Protein AF-B8FYI3-F1 (afdb_monomer_lite)

Radius of gyration: 20.34 Å; chains: 1; bounding box: 38×19×68 Å

Organism: Desulfitobacterium hafniense (strain DSM 10664 / DCB-2) (NCBI:txid272564)

pLDDT: mean 73.49, std 9.31, range [47.78, 85.0]

Secondary structure (DSSP, 8-state):
--HHHHHHHHHHHHHHHHHHHHHHHHHHHHHHHHHHHHHHHHHHHHS-TT-HHHHHHHHHHHHHHHHHHHHHHHHHHHHHHT-

Structure (mmCIF, N/CA/C/O backbone):
data_AF-B8FYI3-F1
#
_entry.id   AF-B8FYI3-F1
#
loop_
_atom_site.group_PDB
_atom_site.id
_atom_site.type_symbol
_atom_site.label_atom_id
_atom_site.label_alt_id
_atom_site.label_comp_id
_atom_site.label_asym_id
_atom_site.label_entity_id
_atom_site.label_seq_id
_atom_site.pdbx_PDB_ins_code
_atom_site.Cartn_x
_atom_site.Cartn_y
_atom_site.Cartn_z
_atom_site.occupancy
_atom_site.B_iso_or_equiv
_atom_site.auth_seq_id
_atom_site.auth_comp_id
_atom_site.auth_asym_id
_atom_site.auth_atom_id
_atom_site.pdbx_PDB_model_num
ATOM 1 N N . MET A 1 1 ? -20.179 -7.161 45.204 1.00 48.44 1 MET A N 1
ATOM 2 C CA . MET A 1 1 ? -19.781 -8.033 44.069 1.00 48.44 1 MET A CA 1
ATOM 3 C C . MET A 1 1 ? -20.198 -7.507 42.679 1.00 48.44 1 MET A C 1
ATOM 5 O O . MET A 1 1 ? -20.052 -8.232 41.709 1.00 48.44 1 MET A O 1
ATOM 9 N N . MET A 1 2 ? -20.629 -6.242 42.529 1.00 51.72 2 MET A N 1
ATOM 10 C CA . MET A 1 2 ? -21.165 -5.692 41.261 1.00 51.72 2 MET A CA 1
ATOM 11 C C . MET A 1 2 ? -20.147 -4.933 40.378 1.00 51.72 2 MET A C 1
ATOM 13 O O . MET A 1 2 ? -20.523 -4.428 39.326 1.00 51.72 2 MET A O 1
ATOM 17 N N . ASN A 1 3 ? -18.871 -4.851 40.781 1.00 56.19 3 ASN A N 1
ATOM 18 C CA . ASN A 1 3 ? -17.845 -4.060 40.078 1.00 56.19 3 ASN A CA 1
ATOM 19 C C . ASN A 1 3 ? -17.047 -4.879 39.038 1.00 56.19 3 ASN A C 1
ATOM 21 O O . ASN A 1 3 ? -16.768 -4.409 37.939 1.00 56.19 3 ASN A O 1
ATOM 25 N N . ASN A 1 4 ? -16.756 -6.151 39.337 1.00 60.03 4 ASN A N 1
ATOM 26 C CA . ASN A 1 4 ? -15.928 -6.991 38.461 1.00 60.03 4 ASN A CA 1
ATOM 27 C C . ASN A 1 4 ? -16.624 -7.342 37.142 1.00 60.03 4 ASN A C 1
ATOM 29 O O . ASN A 1 4 ? -15.951 -7.496 36.131 1.00 60.03 4 ASN A O 1
ATOM 33 N N . SER A 1 5 ? -17.956 -7.444 37.132 1.00 58.41 5 SER A N 1
ATOM 34 C CA . SER A 1 5 ? -18.715 -7.757 35.919 1.00 58.41 5 SER A CA 1
ATOM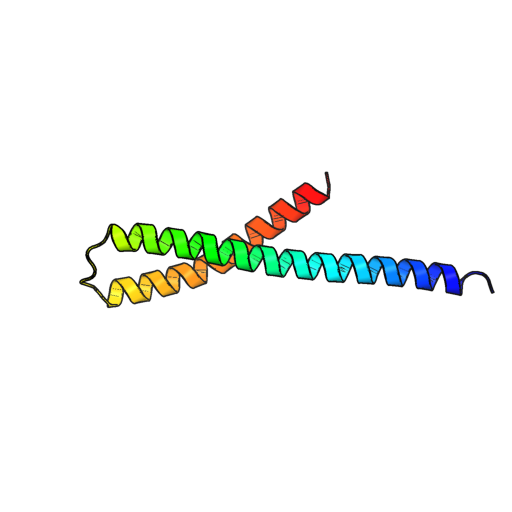 35 C C . SER A 1 5 ? -18.658 -6.609 34.910 1.00 58.41 5 SER A C 1
ATOM 37 O O . SER A 1 5 ? -18.368 -6.862 33.750 1.00 58.41 5 SER A O 1
ATOM 39 N N . ARG A 1 6 ? -18.837 -5.352 35.351 1.00 58.53 6 ARG A N 1
ATOM 40 C CA . ARG A 1 6 ? -18.724 -4.165 34.478 1.00 58.53 6 ARG A CA 1
ATOM 41 C C . ARG A 1 6 ? -17.307 -3.980 33.937 1.00 58.53 6 ARG A C 1
ATOM 43 O O . ARG A 1 6 ? -17.148 -3.799 32.736 1.00 58.53 6 ARG A O 1
ATOM 50 N N . ALA A 1 7 ? -16.295 -4.143 34.791 1.00 59.38 7 ALA A N 1
ATOM 51 C CA . ALA A 1 7 ? -14.893 -4.064 34.378 1.00 59.38 7 ALA A CA 1
ATOM 52 C C . ALA A 1 7 ? -14.499 -5.160 33.364 1.00 59.38 7 ALA A C 1
ATOM 54 O O . ALA A 1 7 ? -13.627 -4.951 32.520 1.00 59.38 7 ALA A O 1
ATOM 55 N N . ARG A 1 8 ? -15.135 -6.340 33.419 1.00 60.28 8 ARG A N 1
ATOM 56 C CA . ARG A 1 8 ? -14.914 -7.425 32.449 1.00 60.28 8 ARG A CA 1
ATOM 57 C C . ARG A 1 8 ? -15.585 -7.137 31.106 1.00 60.28 8 ARG A C 1
ATOM 59 O O . ARG A 1 8 ? -15.006 -7.456 30.071 1.00 60.28 8 ARG A O 1
ATOM 66 N N . THR A 1 9 ? -16.769 -6.526 31.123 1.00 62.88 9 THR A N 1
ATOM 67 C CA . THR A 1 9 ? -17.501 -6.138 29.910 1.00 62.88 9 THR A CA 1
ATOM 68 C C . THR A 1 9 ? -16.787 -5.013 29.157 1.00 62.88 9 THR A C 1
ATOM 70 O O . THR A 1 9 ? -16.576 -5.148 27.957 1.00 62.88 9 THR A O 1
ATOM 73 N N . GLU A 1 10 ? -16.304 -3.977 29.855 1.00 61.06 10 GLU A N 1
ATOM 74 C CA . GLU A 1 10 ? -15.515 -2.890 29.244 1.00 61.06 10 GLU A CA 1
ATOM 75 C C . GLU A 1 10 ? -14.193 -3.391 28.642 1.00 61.06 10 GLU A C 1
ATOM 77 O O . GLU A 1 10 ? -13.822 -3.002 27.535 1.00 61.06 10 GLU A O 1
ATOM 82 N N . ASN A 1 11 ? -13.493 -4.303 29.326 1.00 62.97 11 ASN A N 1
ATOM 83 C CA . ASN A 1 11 ? -12.279 -4.916 28.779 1.00 62.97 11 ASN A CA 1
ATOM 84 C C . ASN A 1 11 ? -12.572 -5.759 27.532 1.00 62.97 11 ASN A C 1
ATOM 86 O O . ASN A 1 11 ? -11.793 -5.741 26.580 1.00 62.97 11 ASN A O 1
ATOM 90 N N . HIS A 1 12 ? -13.688 -6.491 27.501 1.00 60.94 12 HIS A N 1
ATOM 91 C CA . HIS A 1 12 ? -14.068 -7.247 26.311 1.00 60.94 12 HIS A CA 1
ATOM 92 C C . HIS A 1 12 ? -14.444 -6.345 25.136 1.00 60.94 12 HIS A C 1
ATOM 94 O O . HIS A 1 12 ? -14.025 -6.636 24.016 1.00 60.94 12 HIS A O 1
ATOM 100 N N . GLU A 1 13 ? -15.145 -5.237 25.375 1.00 60.81 13 GLU A N 1
ATOM 101 C CA . GLU A 1 13 ? -15.421 -4.238 24.338 1.00 60.81 13 GLU A CA 1
ATOM 102 C C . GLU A 1 13 ? -14.135 -3.597 23.808 1.00 60.81 13 GLU A C 1
ATOM 104 O O . GLU A 1 13 ? -13.937 -3.537 22.594 1.00 60.81 13 GLU A O 1
ATOM 109 N N . GLN A 1 14 ? -13.206 -3.201 24.682 1.00 63.22 14 GLN A N 1
ATOM 110 C CA . GLN A 1 14 ? -11.918 -2.642 24.257 1.00 63.22 14 GLN A CA 1
ATOM 111 C C . GLN A 1 14 ? -11.078 -3.643 23.455 1.00 63.22 14 GLN A C 1
ATOM 113 O O . GLN A 1 14 ? -10.477 -3.278 22.439 1.00 63.22 14 GLN A O 1
ATOM 118 N N . VAL A 1 15 ? -11.064 -4.919 23.852 1.00 63.94 15 VAL A N 1
ATOM 119 C CA . VAL A 1 15 ? -10.388 -5.978 23.089 1.00 63.94 15 VAL A CA 1
ATOM 120 C C . VAL A 1 15 ? -11.040 -6.139 21.718 1.00 63.94 15 VAL A C 1
ATOM 122 O O . VAL A 1 15 ? -10.326 -6.192 20.716 1.00 63.94 15 VAL A O 1
ATOM 125 N N . PHE A 1 16 ? -12.371 -6.138 21.643 1.00 61.03 16 PHE A N 1
ATOM 126 C CA . PHE A 1 16 ? -13.100 -6.268 20.383 1.00 61.03 16 PHE A CA 1
ATOM 127 C C . PHE A 1 16 ? -12.801 -5.107 19.427 1.00 61.03 16 PHE A C 1
ATOM 129 O O . PHE A 1 16 ? -12.481 -5.335 18.257 1.00 61.03 16 PHE A O 1
ATOM 136 N N . VAL A 1 17 ? -12.799 -3.871 19.938 1.00 68.69 17 VAL A N 1
ATOM 137 C CA . VAL A 1 17 ? -12.430 -2.671 19.173 1.00 68.69 17 VAL A CA 1
ATOM 138 C C . VAL A 1 17 ? -10.984 -2.769 18.683 1.00 68.69 17 VAL A C 1
ATOM 140 O O . VAL A 1 17 ? -10.729 -2.565 17.498 1.00 68.69 17 VAL A O 1
ATOM 143 N N . SER A 1 18 ? -10.041 -3.165 19.544 1.00 67.81 18 SER A N 1
ATOM 144 C CA . SER A 1 18 ? -8.623 -3.274 19.172 1.00 67.81 18 SER A CA 1
ATOM 145 C C . SER A 1 18 ? -8.360 -4.331 18.089 1.00 67.81 18 SER A C 1
ATOM 147 O O . SER A 1 18 ? -7.564 -4.108 17.172 1.00 67.81 18 SER A O 1
ATOM 149 N N . VAL A 1 19 ? -9.057 -5.470 18.145 1.00 72.31 19 VAL A N 1
ATOM 150 C CA . VAL A 1 19 ? -8.951 -6.543 17.148 1.00 72.31 19 VAL A CA 1
ATOM 151 C C . VAL A 1 19 ? -9.545 -6.088 15.820 1.00 72.31 19 VAL A C 1
ATOM 153 O O . VAL A 1 19 ? -8.952 -6.330 14.768 1.00 72.31 19 VAL A O 1
ATOM 156 N N . ASN A 1 20 ? -10.683 -5.394 15.850 1.00 74.88 20 ASN A N 1
ATOM 157 C CA . ASN A 1 20 ? -11.314 -4.882 14.639 1.00 74.88 20 ASN A CA 1
ATOM 158 C C . ASN A 1 20 ? -10.472 -3.775 13.980 1.00 74.88 20 ASN A C 1
ATOM 160 O O . ASN A 1 20 ? -10.351 -3.732 12.757 1.00 74.88 20 ASN A O 1
ATOM 164 N N . GLN A 1 21 ? -9.802 -2.947 14.787 1.00 71.38 21 GLN A N 1
ATOM 165 C CA . GLN A 1 21 ? -8.844 -1.946 14.319 1.00 71.38 21 GLN A CA 1
ATOM 166 C C . GLN A 1 21 ? -7.652 -2.598 13.604 1.00 71.38 21 GLN A C 1
ATOM 168 O O . GLN A 1 21 ? -7.317 -2.202 12.491 1.00 71.38 21 GLN A O 1
ATOM 173 N N . LYS A 1 22 ? -7.059 -3.650 14.191 1.00 76.06 22 LYS A N 1
ATOM 174 C CA . LYS A 1 22 ? -5.957 -4.400 13.561 1.00 76.06 22 LYS A CA 1
ATOM 175 C C . LYS A 1 22 ? -6.379 -5.062 12.248 1.00 76.06 22 LYS A C 1
ATOM 177 O O . LYS A 1 22 ? -5.618 -5.040 11.286 1.00 76.06 22 LYS A O 1
ATOM 182 N N . LYS A 1 23 ? -7.591 -5.626 12.184 1.00 78.06 23 LYS A N 1
ATOM 183 C CA . LYS A 1 23 ? -8.143 -6.188 10.939 1.00 78.06 23 LYS A CA 1
ATOM 184 C C . LYS A 1 23 ? -8.279 -5.117 9.855 1.00 78.06 23 LYS A C 1
ATOM 186 O O . LYS A 1 23 ? -7.882 -5.359 8.719 1.00 78.06 23 LYS A O 1
ATOM 191 N N . LEU A 1 24 ? -8.778 -3.934 10.213 1.00 78.50 24 LEU A N 1
ATOM 192 C CA . LEU A 1 24 ? -8.870 -2.789 9.305 1.00 78.50 24 LEU A CA 1
ATOM 193 C C . LEU A 1 24 ? -7.500 -2.295 8.837 1.00 78.50 24 LEU A C 1
ATOM 195 O O . LEU A 1 24 ? -7.343 -1.987 7.657 1.00 78.50 24 LEU A O 1
ATOM 199 N N . ASP A 1 25 ? -6.505 -2.252 9.720 1.00 76.94 25 ASP A N 1
ATOM 200 C CA . ASP A 1 25 ? -5.150 -1.828 9.366 1.00 76.94 25 ASP A CA 1
ATOM 201 C C . ASP A 1 25 ? -4.516 -2.786 8.339 1.00 76.94 25 ASP A C 1
ATOM 203 O O . ASP A 1 25 ? -3.969 -2.328 7.332 1.00 76.94 25 ASP A O 1
ATOM 207 N N . VAL A 1 26 ? -4.658 -4.104 8.542 1.00 81.00 26 VAL A N 1
ATOM 208 C CA . VAL A 1 26 ? -4.183 -5.139 7.602 1.00 81.00 26 VAL A CA 1
ATOM 209 C C . VAL A 1 26 ? -4.941 -5.075 6.276 1.00 81.00 26 VAL A C 1
ATOM 211 O O . VAL A 1 26 ? -4.329 -5.112 5.210 1.00 81.00 26 VAL A O 1
ATOM 214 N N . PHE A 1 27 ? -6.266 -4.930 6.321 1.00 81.94 27 PHE A N 1
ATOM 215 C 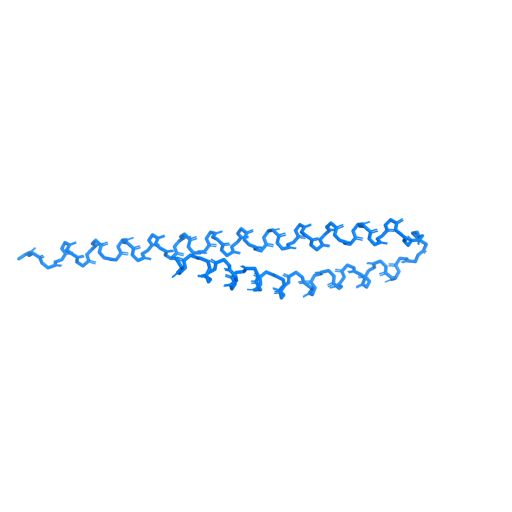CA . PHE A 1 27 ? -7.088 -4.804 5.118 1.00 81.94 27 PHE A CA 1
ATOM 216 C C . PHE A 1 27 ? -6.715 -3.558 4.302 1.00 81.94 27 PHE A C 1
ATOM 218 O O . PHE A 1 27 ? -6.607 -3.615 3.079 1.00 81.94 27 PHE A O 1
ATOM 225 N N . SER A 1 28 ? -6.427 -2.447 4.981 1.00 79.31 28 SER A N 1
ATOM 226 C CA . SER A 1 28 ? -5.965 -1.208 4.350 1.00 79.31 28 SER A CA 1
ATOM 227 C C . SER A 1 28 ? -4.596 -1.378 3.688 1.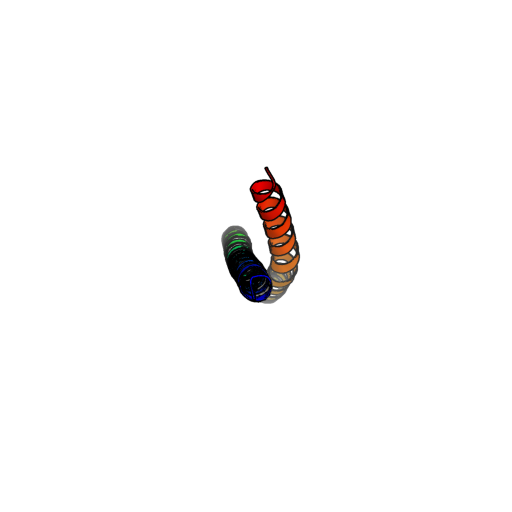00 79.31 28 SER A C 1
ATOM 229 O O . SER A 1 28 ? -4.382 -0.893 2.579 1.00 79.31 28 SER A O 1
ATOM 231 N N . ALA A 1 29 ? -3.673 -2.097 4.332 1.00 79.00 29 ALA A N 1
ATOM 232 C CA . ALA A 1 29 ? -2.373 -2.409 3.744 1.00 79.00 29 ALA A CA 1
ATOM 233 C C . ALA A 1 29 ? -2.510 -3.277 2.482 1.00 79.00 29 ALA A C 1
ATOM 235 O O . ALA A 1 29 ? -1.866 -2.992 1.474 1.00 79.00 29 ALA A O 1
ATOM 236 N N . LEU A 1 30 ? -3.401 -4.276 2.502 1.00 84.12 30 LEU A N 1
ATOM 237 C CA . LEU A 1 30 ? -3.704 -5.099 1.329 1.00 84.12 30 LEU A CA 1
ATOM 238 C C . LEU A 1 30 ? -4.267 -4.256 0.178 1.00 84.12 30 LEU A C 1
ATOM 240 O O . LEU A 1 30 ? -3.784 -4.364 -0.946 1.00 84.12 30 LEU A O 1
ATOM 244 N N . ILE A 1 31 ? -5.235 -3.375 0.447 1.00 83.88 31 ILE A N 1
ATOM 245 C CA . ILE A 1 31 ? -5.791 -2.477 -0.578 1.00 83.88 31 ILE A CA 1
ATOM 246 C C . ILE A 1 31 ? -4.702 -1.575 -1.166 1.00 83.88 31 ILE A C 1
ATOM 248 O O . ILE A 1 31 ? -4.608 -1.450 -2.386 1.00 83.88 31 ILE A O 1
ATOM 252 N N . ALA A 1 32 ? -3.869 -0.965 -0.320 1.00 80.94 32 ALA A N 1
ATOM 253 C CA . ALA A 1 32 ? -2.774 -0.114 -0.772 1.00 80.94 32 ALA A CA 1
ATOM 254 C C . ALA A 1 32 ? -1.7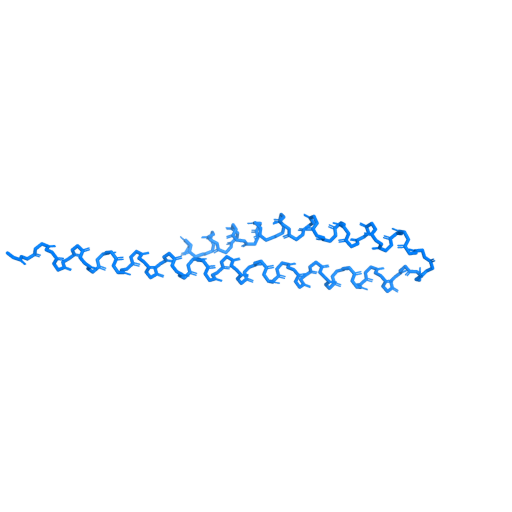90 -0.888 -1.663 1.00 80.94 32 ALA A C 1
ATOM 256 O O . ALA A 1 32 ? -1.418 -0.396 -2.726 1.00 80.94 32 ALA A O 1
ATOM 257 N N . PHE A 1 33 ? -1.438 -2.121 -1.287 1.00 82.38 33 PHE A N 1
ATOM 258 C CA . PHE A 1 33 ? -0.602 -2.994 -2.107 1.00 82.38 33 PHE A CA 1
ATOM 259 C C . PHE A 1 33 ? -1.217 -3.245 -3.489 1.00 82.38 33 PHE A C 1
ATOM 261 O O . PHE A 1 33 ? -0.557 -3.007 -4.497 1.00 82.38 33 PHE A O 1
ATOM 268 N N . PHE A 1 34 ? -2.492 -3.643 -3.559 1.00 85.00 34 PHE A N 1
ATOM 269 C CA . PHE A 1 34 ? -3.167 -3.887 -4.839 1.00 85.00 34 PHE A CA 1
ATOM 270 C C . PHE A 1 34 ? -3.270 -2.633 -5.716 1.00 85.00 34 PHE A C 1
ATOM 272 O O . PHE A 1 34 ? -3.123 -2.730 -6.935 1.00 85.00 34 PHE A O 1
ATOM 279 N N . LEU A 1 35 ? -3.504 -1.460 -5.122 1.00 82.88 35 LEU A N 1
ATOM 280 C CA . LEU A 1 35 ? -3.563 -0.195 -5.857 1.00 82.88 35 LEU A CA 1
ATOM 281 C C . LEU A 1 35 ? -2.212 0.160 -6.479 1.00 82.88 35 LEU A C 1
ATOM 283 O O . LEU A 1 35 ? -2.153 0.457 -7.673 1.00 82.88 35 LEU A O 1
ATOM 287 N N . VAL A 1 36 ? -1.135 0.099 -5.693 1.00 83.06 36 VAL A N 1
ATOM 288 C CA . VAL A 1 36 ? 0.215 0.407 -6.185 1.00 83.06 36 VAL A CA 1
ATOM 289 C C . VAL A 1 36 ? 0.664 -0.641 -7.206 1.00 83.06 36 VAL A C 1
ATOM 291 O O . VAL A 1 36 ? 1.189 -0.280 -8.256 1.00 83.06 36 VAL A O 1
ATOM 294 N N . TRP A 1 37 ? 0.382 -1.922 -6.962 1.00 81.94 37 TRP A N 1
ATOM 295 C CA . TRP A 1 37 ? 0.673 -3.008 -7.900 1.00 81.94 37 TRP A CA 1
ATOM 296 C C . TRP A 1 37 ? -0.027 -2.813 -9.248 1.00 81.94 37 TRP A C 1
ATOM 298 O O . TRP A 1 37 ? 0.593 -2.928 -10.303 1.00 81.94 37 TRP A O 1
ATOM 308 N N . LYS A 1 38 ? -1.318 -2.460 -9.234 1.00 83.12 38 LYS A N 1
ATOM 309 C CA . LYS A 1 38 ? -2.071 -2.171 -10.459 1.00 83.12 38 LYS A CA 1
ATOM 310 C C . LYS A 1 38 ? -1.511 -0.954 -11.198 1.00 83.12 38 LYS A C 1
ATOM 312 O O . LYS A 1 38 ? -1.424 -0.990 -12.421 1.00 83.12 38 LYS A O 1
ATOM 317 N N . ALA A 1 39 ? -1.129 0.101 -10.475 1.00 81.38 39 ALA A N 1
ATOM 318 C CA . ALA A 1 39 ? -0.510 1.285 -11.068 1.00 81.38 39 ALA A CA 1
ATOM 319 C C . ALA A 1 39 ? 0.834 0.950 -11.733 1.00 81.38 39 ALA A C 1
ATOM 321 O O . ALA A 1 39 ? 1.084 1.393 -12.851 1.00 81.38 39 ALA A O 1
ATOM 322 N N . TYR A 1 40 ? 1.652 0.111 -11.092 1.00 80.81 40 TYR A N 1
ATOM 323 C CA . TYR A 1 40 ? 2.900 -0.390 -11.664 1.00 80.81 40 TYR A CA 1
ATOM 324 C C . TYR A 1 40 ? 2.671 -1.150 -12.969 1.00 80.81 40 TYR A C 1
ATOM 326 O O . TYR A 1 40 ? 3.284 -0.794 -13.965 1.00 80.81 40 TYR A O 1
ATOM 334 N N . TRP A 1 41 ? 1.737 -2.107 -13.013 1.00 79.56 41 TRP A N 1
ATOM 335 C CA . TRP A 1 41 ? 1.421 -2.818 -14.260 1.00 79.56 41 TRP A CA 1
ATOM 336 C C . TRP A 1 41 ? 0.943 -1.885 -15.370 1.00 79.56 41 TRP A C 1
ATOM 338 O O . TRP A 1 41 ? 1.267 -2.090 -16.537 1.00 79.56 41 TRP A O 1
ATOM 348 N N . TRP A 1 42 ? 0.193 -0.841 -15.018 1.00 80.56 42 TRP A N 1
ATOM 349 C CA . TRP A 1 42 ? -0.263 0.152 -15.984 1.00 80.56 42 TRP A CA 1
ATOM 350 C C . TRP A 1 42 ? 0.910 0.925 -16.603 1.00 80.56 42 TRP A C 1
ATOM 352 O O . TRP A 1 42 ? 0.961 1.090 -17.818 1.00 80.56 42 TRP A O 1
ATOM 362 N N . VAL A 1 43 ? 1.880 1.331 -15.779 1.00 75.00 43 VAL A N 1
ATOM 363 C CA . VAL A 1 43 ? 3.116 1.995 -16.222 1.00 75.00 43 VAL A CA 1
ATOM 364 C C . VAL A 1 43 ? 4.033 1.026 -16.976 1.00 75.00 43 VAL A C 1
ATOM 366 O O . VAL A 1 43 ? 4.589 1.392 -18.004 1.00 75.00 43 VAL A O 1
ATOM 369 N N . PHE A 1 44 ? 4.140 -0.223 -16.529 1.00 72.38 44 PHE A N 1
ATOM 370 C CA . PHE A 1 44 ? 4.922 -1.266 -17.188 1.00 72.38 44 PHE A CA 1
ATOM 371 C C . PHE A 1 44 ? 4.397 -1.565 -18.597 1.00 72.38 44 PHE A C 1
ATOM 373 O O . PHE A 1 44 ? 5.175 -1.680 -19.529 1.00 72.38 44 PHE A O 1
ATOM 380 N N . HIS A 1 45 ? 3.078 -1.604 -18.804 1.00 71.94 45 HIS A N 1
ATOM 381 C CA . HIS A 1 45 ? 2.513 -1.764 -20.149 1.00 71.94 45 HIS A CA 1
ATOM 382 C C . HIS A 1 45 ? 2.764 -0.564 -21.079 1.00 71.94 45 HIS A C 1
ATOM 384 O O . HIS A 1 45 ? 2.672 -0.714 -22.296 1.00 71.94 45 HIS A O 1
ATOM 390 N N . LEU A 1 46 ? 3.071 0.613 -20.525 1.00 70.94 46 LEU A N 1
ATOM 391 C CA . LEU A 1 46 ? 3.418 1.820 -21.281 1.00 70.94 46 LEU A CA 1
ATOM 392 C C . LEU A 1 46 ? 4.911 1.893 -21.634 1.00 70.94 46 LEU A C 1
ATOM 394 O O . LEU A 1 46 ? 5.272 2.585 -22.585 1.00 70.94 46 LEU A O 1
ATOM 398 N N . ILE A 1 47 ? 5.774 1.201 -20.889 1.00 66.94 47 ILE A N 1
ATOM 399 C CA . ILE A 1 47 ? 7.228 1.230 -21.064 1.00 66.94 47 ILE A CA 1
ATOM 400 C C . ILE A 1 47 ? 7.656 -0.103 -21.691 1.00 66.94 47 ILE A C 1
ATOM 402 O O . ILE A 1 47 ? 7.426 -1.166 -21.131 1.00 66.94 47 ILE A O 1
ATOM 406 N N . SER A 1 48 ? 8.265 -0.063 -22.880 1.00 61.06 48 SER A N 1
ATOM 407 C CA . SER A 1 48 ? 8.756 -1.272 -23.562 1.00 61.06 48 SER A CA 1
ATOM 408 C C . SER A 1 48 ? 9.665 -2.098 -22.625 1.00 61.06 48 SER A C 1
ATOM 410 O O . SER A 1 48 ? 10.550 -1.516 -21.996 1.00 61.06 48 SER A O 1
ATOM 412 N N . PRO A 1 49 ? 9.496 -3.432 -22.526 1.00 61.50 49 PRO A N 1
ATOM 413 C CA . PRO A 1 49 ? 10.035 -4.272 -21.445 1.00 61.50 49 PRO A CA 1
ATOM 414 C C . PRO A 1 49 ? 11.544 -4.572 -21.558 1.00 61.50 49 PRO A C 1
ATOM 416 O O . PRO A 1 49 ? 12.006 -5.628 -21.135 1.00 61.50 49 PRO A O 1
ATOM 419 N N . GLN A 1 50 ? 12.328 -3.693 -22.180 1.00 63.84 50 GLN A N 1
ATOM 420 C CA . GLN A 1 50 ? 13.719 -3.987 -22.537 1.00 63.84 50 GLN A CA 1
ATOM 421 C C . GLN A 1 50 ? 14.734 -3.682 -21.427 1.00 63.84 50 GLN A C 1
ATOM 423 O O . GLN A 1 50 ? 15.818 -4.261 -21.450 1.00 63.84 50 GLN A O 1
ATOM 428 N N . ASP A 1 51 ? 14.377 -2.878 -20.420 1.00 73.12 51 ASP A N 1
ATOM 429 C CA . ASP A 1 51 ? 15.307 -2.463 -19.364 1.00 73.12 51 ASP A CA 1
ATOM 430 C C . ASP A 1 51 ? 14.994 -3.108 -18.006 1.00 73.12 51 ASP A C 1
ATOM 432 O O . ASP A 1 51 ? 14.293 -2.555 -17.157 1.00 73.12 51 ASP A O 1
ATOM 436 N N . THR A 1 52 ? 15.600 -4.269 -17.752 1.00 73.00 52 THR A N 1
ATOM 437 C CA . THR A 1 52 ? 15.485 -5.022 -16.488 1.00 73.00 52 THR A CA 1
ATOM 438 C C . THR A 1 52 ? 15.909 -4.213 -15.255 1.00 73.00 52 THR A C 1
ATOM 440 O O . THR A 1 52 ? 15.389 -4.427 -14.163 1.00 73.00 52 THR A O 1
ATOM 443 N N . ILE A 1 53 ? 16.842 -3.264 -15.403 1.00 76.00 53 ILE A N 1
ATOM 444 C CA . ILE A 1 53 ? 17.301 -2.394 -14.304 1.00 76.00 53 ILE A CA 1
ATOM 445 C C . ILE A 1 53 ? 16.207 -1.402 -13.894 1.00 76.00 53 ILE A C 1
ATOM 447 O O . ILE A 1 53 ? 15.982 -1.187 -12.701 1.00 76.00 53 ILE A O 1
ATOM 451 N N . ILE A 1 54 ? 15.515 -0.813 -14.875 1.00 75.56 54 ILE A N 1
ATOM 452 C CA . ILE A 1 54 ? 14.396 0.104 -14.631 1.00 75.56 54 ILE A CA 1
ATOM 453 C C . ILE A 1 54 ? 13.261 -0.651 -13.940 1.00 75.56 54 ILE A C 1
ATOM 455 O O . ILE A 1 54 ? 12.641 -0.118 -13.023 1.00 75.56 54 ILE A O 1
ATOM 459 N N . ASP A 1 55 ? 13.054 -1.909 -14.316 1.00 74.81 55 ASP A N 1
ATOM 460 C CA . ASP A 1 55 ? 12.014 -2.751 -13.741 1.00 74.81 55 ASP A CA 1
ATOM 461 C C . ASP A 1 55 ? 12.263 -3.071 -12.258 1.00 74.81 55 ASP A C 1
ATOM 463 O O . ASP A 1 55 ? 11.374 -2.931 -11.414 1.00 74.81 55 ASP A O 1
ATOM 467 N N . ILE A 1 56 ? 13.512 -3.390 -11.900 1.00 78.94 56 ILE A N 1
ATOM 468 C CA . ILE A 1 56 ? 13.920 -3.586 -10.502 1.00 78.94 56 ILE A CA 1
ATOM 469 C C . ILE A 1 56 ? 13.760 -2.284 -9.705 1.00 78.94 56 ILE A C 1
ATOM 471 O O . ILE A 1 56 ? 13.193 -2.301 -8.612 1.00 78.94 56 ILE A O 1
ATOM 475 N N . LEU A 1 57 ? 14.214 -1.143 -10.238 1.00 80.56 57 LEU A N 1
ATOM 476 C CA . LEU A 1 57 ? 14.054 0.158 -9.574 1.00 80.56 57 LEU A CA 1
ATOM 477 C C . LEU A 1 57 ? 12.577 0.525 -9.374 1.00 80.56 57 LEU A C 1
ATOM 479 O O . LEU A 1 57 ? 12.207 1.029 -8.312 1.00 80.56 57 LEU A O 1
ATOM 483 N N . ALA A 1 58 ? 11.724 0.230 -10.354 1.00 77.31 58 ALA A N 1
ATOM 484 C CA . ALA A 1 58 ? 10.286 0.438 -10.263 1.00 77.31 58 ALA A CA 1
ATOM 485 C C . ALA A 1 58 ? 9.644 -0.474 -9.203 1.00 77.31 58 ALA A C 1
ATOM 487 O O . ALA A 1 58 ? 8.849 0.010 -8.398 1.00 77.31 58 ALA A O 1
ATOM 488 N N . LEU A 1 59 ? 10.040 -1.748 -9.121 1.00 78.94 59 LEU A N 1
ATOM 489 C CA . LEU A 1 59 ? 9.621 -2.673 -8.058 1.00 78.94 59 LEU A CA 1
ATOM 490 C C . LEU A 1 59 ? 10.022 -2.177 -6.661 1.00 78.94 59 LEU A C 1
ATOM 492 O O . LEU A 1 59 ? 9.206 -2.199 -5.737 1.00 78.94 59 LEU A O 1
ATOM 496 N N . PHE A 1 60 ? 11.245 -1.668 -6.497 1.00 81.25 60 PHE A N 1
ATOM 497 C CA . PHE A 1 60 ? 11.659 -1.030 -5.244 1.00 81.25 60 PHE A CA 1
ATOM 498 C C . PHE A 1 60 ? 10.815 0.215 -4.938 1.00 81.25 60 PHE A C 1
ATOM 500 O O . PHE A 1 60 ? 10.366 0.389 -3.803 1.00 81.25 60 PHE A O 1
ATOM 507 N N . GLY A 1 61 ? 10.532 1.043 -5.946 1.00 80.69 61 GLY A N 1
ATOM 508 C CA . GLY A 1 61 ? 9.640 2.197 -5.821 1.00 80.69 61 GLY A CA 1
ATOM 509 C C . GLY A 1 61 ? 8.226 1.812 -5.374 1.00 80.69 61 GLY A C 1
ATOM 510 O O . GLY A 1 61 ? 7.664 2.461 -4.492 1.00 80.69 61 GLY A O 1
ATOM 511 N N . VAL A 1 62 ? 7.677 0.716 -5.905 1.00 79.00 62 VAL A N 1
ATOM 512 C CA . VAL A 1 62 ? 6.384 0.149 -5.492 1.00 79.00 62 VAL A CA 1
ATOM 513 C C . VAL A 1 62 ? 6.399 -0.208 -4.009 1.00 79.00 62 VAL A C 1
ATOM 515 O O . VAL A 1 62 ? 5.516 0.228 -3.273 1.00 79.00 62 VAL A O 1
ATOM 518 N N . ILE A 1 63 ? 7.416 -0.935 -3.539 1.00 77.31 63 ILE A N 1
ATOM 519 C CA . ILE A 1 63 ? 7.525 -1.337 -2.127 1.00 77.31 63 ILE A CA 1
ATOM 520 C C . ILE A 1 63 ? 7.593 -0.108 -1.211 1.00 77.31 63 ILE A C 1
ATOM 522 O O . ILE A 1 63 ? 6.896 -0.053 -0.195 1.00 77.31 63 ILE A O 1
ATOM 526 N N . ILE A 1 64 ? 8.380 0.902 -1.595 1.00 82.44 64 ILE A N 1
ATOM 527 C CA . ILE A 1 64 ? 8.512 2.151 -0.837 1.00 82.44 64 ILE A CA 1
ATOM 528 C C . ILE A 1 64 ? 7.182 2.912 -0.795 1.00 82.44 64 ILE A C 1
ATOM 530 O O . ILE A 1 64 ? 6.845 3.461 0.250 1.00 82.44 64 ILE A O 1
ATOM 534 N N . LEU A 1 65 ? 6.410 2.928 -1.887 1.00 81.50 65 LEU A N 1
ATOM 535 C CA . LEU A 1 65 ? 5.139 3.657 -1.993 1.00 81.50 65 LEU A CA 1
ATOM 536 C C . LEU A 1 65 ? 3.960 2.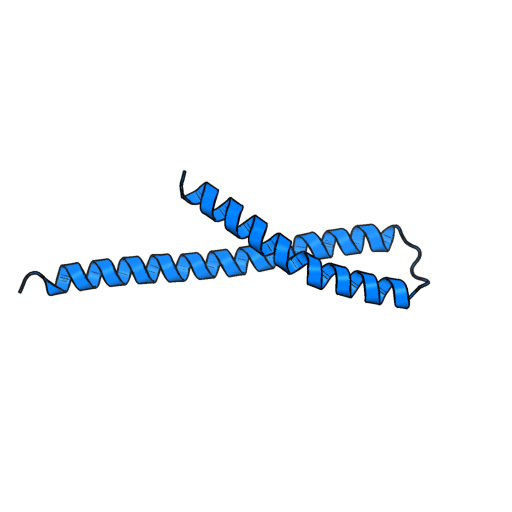964 -1.297 1.00 81.50 65 LEU A C 1
ATOM 538 O O . LEU A 1 65 ? 3.037 3.644 -0.841 1.00 81.50 65 LEU A O 1
ATOM 542 N N . VAL A 1 66 ? 3.979 1.636 -1.164 1.00 80.38 66 VAL A N 1
ATOM 543 C CA . VAL A 1 66 ? 2.919 0.889 -0.464 1.00 80.38 66 VAL A CA 1
ATOM 544 C C . VAL A 1 66 ? 2.804 1.321 0.999 1.00 80.38 66 VAL A C 1
ATOM 546 O O . VAL A 1 66 ? 1.691 1.486 1.503 1.00 80.38 66 VAL A O 1
ATOM 549 N N . ILE A 1 67 ? 3.931 1.576 1.669 1.00 77.19 67 ILE A N 1
ATOM 550 C CA . ILE A 1 67 ? 3.966 1.985 3.080 1.00 77.19 67 ILE A CA 1
ATOM 551 C C . ILE A 1 67 ? 3.211 3.312 3.316 1.00 77.19 67 ILE A C 1
ATOM 553 O O . ILE A 1 67 ? 2.211 3.288 4.038 1.00 77.19 67 ILE A O 1
ATOM 557 N N . PRO A 1 68 ? 3.578 4.459 2.710 1.00 81.44 68 PRO A N 1
ATOM 558 C CA . PRO A 1 68 ? 2.859 5.715 2.911 1.00 81.44 68 PRO A CA 1
ATOM 559 C C . PRO A 1 68 ? 1.416 5.640 2.404 1.00 81.44 68 PRO A C 1
ATOM 561 O O . PRO A 1 68 ? 0.524 6.204 3.037 1.00 81.44 68 PRO A O 1
ATOM 564 N N . CYS A 1 69 ? 1.147 4.903 1.320 1.00 81.94 69 CYS A N 1
ATOM 565 C CA . CYS A 1 69 ? -0.214 4.730 0.816 1.00 81.94 69 CYS A CA 1
ATOM 566 C C . CYS A 1 69 ? -1.106 3.994 1.836 1.00 81.94 69 CYS A C 1
ATOM 568 O O . CYS A 1 69 ? -2.235 4.419 2.090 1.00 81.94 69 CYS A O 1
ATOM 570 N N . SER A 1 70 ? -0.575 2.959 2.497 1.00 78.19 70 SER A N 1
ATOM 571 C CA . SER A 1 70 ? -1.280 2.238 3.564 1.00 78.19 70 SER A CA 1
ATOM 572 C C . SER A 1 70 ? -1.571 3.130 4.775 1.00 78.19 70 SER A C 1
ATOM 574 O O . SER A 1 70 ? -2.693 3.120 5.280 1.00 78.19 70 SER A O 1
ATOM 576 N N . VAL A 1 71 ? -0.618 3.976 5.182 1.00 79.62 71 VAL A N 1
ATOM 577 C CA . VAL A 1 71 ? -0.789 4.930 6.290 1.00 79.62 71 VAL A CA 1
ATOM 578 C C . VAL A 1 71 ? -1.855 5.975 5.956 1.00 79.62 71 VAL A C 1
ATOM 580 O O . VAL A 1 71 ? -2.742 6.231 6.768 1.00 79.62 71 VAL A O 1
ATOM 583 N N . ILE A 1 72 ? -1.828 6.550 4.749 1.00 82.88 72 ILE A N 1
ATOM 584 C CA . ILE A 1 72 ? -2.843 7.517 4.296 1.00 82.88 72 ILE A CA 1
ATOM 585 C C . ILE A 1 72 ? -4.233 6.873 4.279 1.00 82.88 72 ILE A C 1
ATOM 587 O O . ILE A 1 72 ? -5.208 7.488 4.724 1.00 82.88 72 ILE A O 1
ATOM 591 N N . LEU A 1 73 ? -4.335 5.633 3.793 1.00 82.38 73 LEU A N 1
ATOM 592 C CA . LEU A 1 73 ? -5.600 4.909 3.734 1.00 82.38 73 LEU A CA 1
ATOM 593 C C . LEU A 1 73 ? -6.143 4.620 5.141 1.00 82.38 73 LEU A C 1
ATOM 595 O O . LEU A 1 73 ? -7.314 4.884 5.410 1.00 82.38 73 LEU A O 1
ATOM 599 N N . GLN A 1 74 ? -5.281 4.181 6.062 1.00 80.25 74 GLN A N 1
ATOM 600 C CA . GLN A 1 74 ? -5.632 3.977 7.469 1.00 80.25 74 GLN A CA 1
ATOM 601 C C . GLN A 1 74 ? -6.097 5.277 8.136 1.00 80.25 74 GLN A C 1
ATOM 603 O O . GLN A 1 74 ? -7.115 5.280 8.829 1.00 80.25 74 GLN A O 1
ATOM 608 N N . LEU A 1 75 ? -5.402 6.397 7.908 1.00 83.56 75 LEU A N 1
ATOM 609 C CA . LEU A 1 75 ? -5.792 7.706 8.441 1.00 83.56 75 LEU A CA 1
ATOM 610 C C . LEU A 1 75 ? -7.167 8.142 7.922 1.00 83.56 75 LEU A C 1
ATOM 612 O O . LEU A 1 75 ? -8.012 8.566 8.715 1.00 83.56 75 LEU A O 1
ATOM 616 N N . LYS A 1 76 ? -7.430 7.987 6.617 1.00 82.38 76 LYS A N 1
ATOM 617 C CA . LYS A 1 76 ? -8.739 8.302 6.026 1.00 82.38 76 LYS A CA 1
ATOM 618 C C . LYS A 1 76 ? -9.853 7.415 6.575 1.00 82.38 76 LYS A C 1
ATOM 620 O O . LYS A 1 76 ? -10.897 7.941 6.952 1.00 82.38 76 LYS A O 1
ATOM 625 N N . ILE A 1 77 ? -9.640 6.103 6.663 1.00 79.88 77 ILE A N 1
ATOM 626 C CA . ILE A 1 77 ? -10.642 5.164 7.191 1.00 79.88 77 ILE A CA 1
ATOM 627 C C . ILE A 1 77 ? -10.942 5.470 8.661 1.00 79.88 77 ILE A C 1
ATOM 629 O O . ILE A 1 77 ? -12.105 5.546 9.051 1.00 79.88 77 ILE A O 1
ATOM 633 N N . ARG A 1 78 ? -9.912 5.731 9.475 1.00 76.56 78 ARG A N 1
ATOM 634 C CA . ARG A 1 78 ? -10.091 6.127 10.880 1.00 76.56 78 ARG A CA 1
ATOM 635 C C . ARG A 1 78 ? -10.829 7.458 11.015 1.00 76.56 78 ARG A C 1
ATOM 637 O O . ARG A 1 78 ? -11.650 7.592 11.915 1.00 76.56 78 ARG A O 1
ATOM 644 N N . SER A 1 79 ? -10.563 8.429 10.140 1.00 77.81 79 SER A N 1
ATOM 645 C CA . SER A 1 79 ? -11.317 9.687 10.102 1.00 77.81 79 SER A CA 1
ATOM 646 C C . SER A 1 79 ? -12.774 9.481 9.689 1.00 77.81 79 SER A C 1
ATOM 648 O O . SER A 1 79 ? -13.633 10.213 10.169 1.00 77.81 79 SER A O 1
ATOM 650 N N . PHE A 1 80 ? -13.052 8.521 8.805 1.00 75.25 80 PHE A N 1
ATOM 651 C CA . PHE A 1 80 ? -14.408 8.209 8.362 1.00 75.25 80 PHE A CA 1
ATOM 652 C C . PHE A 1 80 ? -15.218 7.517 9.461 1.00 75.25 80 PHE A C 1
ATOM 654 O O . PHE A 1 80 ? -16.354 7.892 9.689 1.00 75.25 80 PHE A O 1
ATOM 661 N N . MET A 1 81 ? -14.620 6.577 10.199 1.00 69.75 81 MET A N 1
ATOM 662 C CA . MET A 1 81 ? -15.304 5.878 11.299 1.00 69.75 81 MET A CA 1
ATOM 663 C C . MET A 1 81 ? -15.536 6.736 12.554 1.00 69.75 81 MET A C 1
ATOM 665 O O . MET A 1 81 ? -16.256 6.316 13.452 1.00 69.75 81 MET A O 1
ATOM 669 N N . LYS A 1 82 ? -14.886 7.90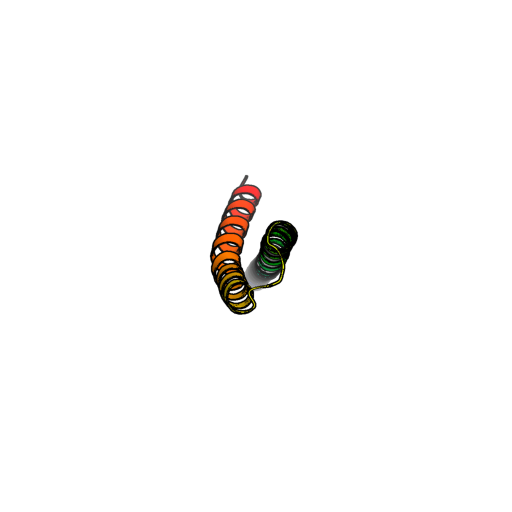2 12.659 1.00 63.44 82 LYS A N 1
ATOM 670 C CA . LYS A 1 82 ? -15.116 8.878 13.741 1.00 63.44 82 LYS A CA 1
ATOM 671 C C . LYS A 1 82 ? -16.243 9.874 13.427 1.00 63.44 82 LYS A C 1
ATOM 673 O O . LYS A 1 82 ? -16.541 10.708 14.279 1.00 63.44 82 LYS A O 1
ATOM 678 N N . LYS A 1 83 ? -16.790 9.833 12.212 1.00 47.78 83 LYS A N 1
ATOM 679 C CA . LYS A 1 83 ? -17.959 10.600 11.773 1.00 47.78 83 LYS A CA 1
ATOM 680 C C . LYS A 1 83 ? -19.210 9.750 11.930 1.00 47.78 83 LYS A C 1
ATOM 682 O O . LYS A 1 83 ? -20.255 10.361 12.229 1.00 47.78 83 LYS A O 1
#

Sequence (83 aa):
MMNNSRARTENHEQVFVSVNQKKLDVFSALIAFFLVWKAYWWVFHLISPQDTIIDILALFGVIILVIPCSVILQLKIRSFMKK

Foldseek 3Di:
DPPVVVVVVVVVVVVVVVVVLVVVLVVLLVVLLVVLVVVLVVVCVVDDVPDPPVVVVSVVVSVVRSVVSSVVSSVVVVVVVVD